Protein AF-A0AA87K430-F1 (afdb_monomer_lite)

Foldseek 3Di:
DDDDDDDDDPVRCVVLVVVCVVVVHDSVVVVVVVVVVVVVVD

pLDDT: mean 89.42, std 7.38, 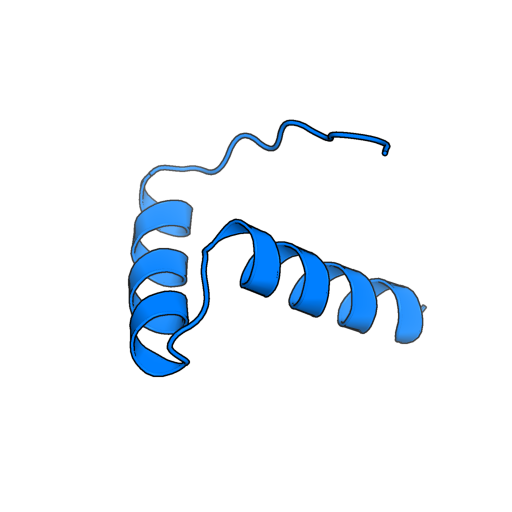range [55.22, 95.88]

Organism: NCBI:txid996306

Radius of gyration: 11.1 Å; chains: 1; bounding box: 21×24×28 Å

Sequence (42 aa):
MTSIHVSLSVEMKKRLGVECQRLGLSMAAYVRLVLAEKLREE

Structure (mmCIF, N/CA/C/O backbone):
data_AF-A0AA87K430-F1
#
_entry.id   AF-A0AA87K430-F1
#
loop_
_atom_site.group_PDB
_atom_site.id
_atom_site.type_symbol
_atom_site.label_atom_id
_atom_site.label_alt_id
_atom_site.label_comp_id
_atom_site.label_asym_id
_atom_site.label_entity_id
_atom_site.label_seq_id
_atom_site.pdbx_PDB_ins_code
_atom_site.Cartn_x
_atom_site.Cartn_y
_atom_site.Cartn_z
_atom_site.occupancy
_atom_site.B_iso_or_equiv
_atom_site.auth_seq_id
_atom_site.auth_comp_id
_atom_site.auth_asym_id
_atom_site.auth_atom_id
_atom_site.pdbx_PDB_model_num
ATOM 1 N N . MET A 1 1 ? -3.273 -19.554 -7.587 1.00 70.50 1 MET A N 1
ATOM 2 C CA . MET A 1 1 ? -3.056 -18.217 -6.990 1.00 70.50 1 MET A CA 1
ATOM 3 C C . MET A 1 1 ? -1.618 -18.146 -6.512 1.00 70.50 1 MET A C 1
ATOM 5 O O . MET A 1 1 ? -1.259 -18.927 -5.643 1.00 70.50 1 MET A O 1
ATOM 9 N N . THR A 1 2 ? -0.800 -17.264 -7.083 1.00 80.38 2 THR A N 1
ATOM 10 C CA . THR A 1 2 ? 0.575 -17.049 -6.610 1.00 80.38 2 THR A CA 1
ATOM 11 C C . THR A 1 2 ? 0.531 -16.107 -5.412 1.00 80.38 2 THR A C 1
ATOM 13 O O . THR A 1 2 ? 0.014 -14.996 -5.521 1.00 80.38 2 THR A O 1
ATOM 16 N N . SER A 1 3 ? 1.016 -16.566 -4.260 1.00 81.81 3 SER A N 1
ATOM 17 C CA . SER A 1 3 ? 1.183 -15.727 -3.074 1.00 81.81 3 SER A CA 1
ATOM 18 C C . SER 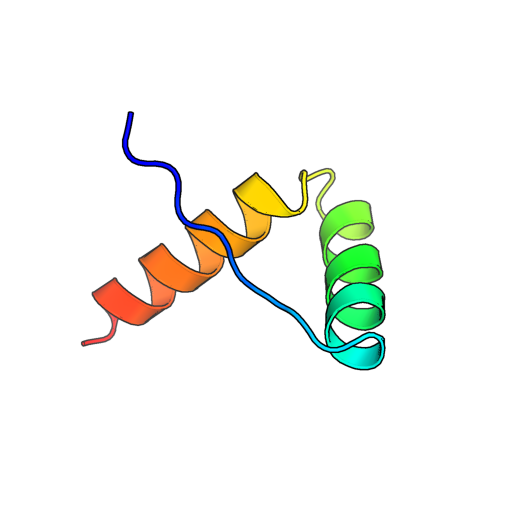A 1 3 ? 2.637 -15.282 -2.993 1.00 81.81 3 SER A C 1
ATOM 20 O O . SER A 1 3 ? 3.538 -16.106 -3.122 1.00 81.81 3 SER A O 1
ATOM 22 N N . ILE A 1 4 ? 2.857 -13.989 -2.783 1.00 83.50 4 ILE A N 1
ATOM 23 C CA . ILE A 1 4 ? 4.178 -13.406 -2.549 1.00 83.50 4 ILE A CA 1
ATOM 24 C C . ILE A 1 4 ? 4.205 -12.821 -1.145 1.00 83.50 4 ILE A C 1
ATOM 26 O O . ILE A 1 4 ? 3.301 -12.087 -0.743 1.00 83.50 4 ILE A O 1
ATOM 30 N N . HIS A 1 5 ? 5.241 -13.169 -0.389 1.00 87.31 5 HIS A N 1
ATOM 31 C CA . HIS A 1 5 ? 5.485 -12.589 0.923 1.00 87.31 5 HIS A CA 1
ATOM 32 C C . HIS A 1 5 ? 6.374 -11.362 0.766 1.00 87.31 5 HIS A C 1
ATOM 34 O O . HIS A 1 5 ? 7.446 -11.437 0.171 1.00 87.31 5 HIS A O 1
ATOM 40 N N . VAL A 1 6 ? 5.919 -10.235 1.311 1.00 84.44 6 VAL A N 1
ATOM 41 C CA . VAL A 1 6 ? 6.646 -8.967 1.270 1.00 84.44 6 VAL A CA 1
ATOM 42 C C . VAL A 1 6 ? 6.886 -8.505 2.698 1.00 84.44 6 VAL A C 1
ATOM 44 O O . VAL A 1 6 ? 5.943 -8.305 3.467 1.00 84.44 6 VAL A O 1
ATOM 47 N N . SER A 1 7 ? 8.156 -8.327 3.045 1.00 88.50 7 SER A N 1
ATOM 48 C CA . SER A 1 7 ? 8.558 -7.745 4.321 1.00 88.50 7 SER A CA 1
ATOM 49 C C . SER A 1 7 ? 8.611 -6.229 4.189 1.00 88.50 7 SER A C 1
ATOM 51 O O . SER A 1 7 ? 9.363 -5.692 3.382 1.00 88.50 7 SER A O 1
ATOM 53 N N . LEU A 1 8 ? 7.809 -5.536 4.995 1.00 87.25 8 LEU A N 1
ATOM 54 C CA . LEU A 1 8 ? 7.788 -4.078 5.068 1.00 87.25 8 LEU A CA 1
ATOM 55 C C . LEU A 1 8 ? 8.416 -3.625 6.382 1.00 87.25 8 LEU A C 1
ATOM 57 O O . LEU A 1 8 ? 8.190 -4.240 7.427 1.00 87.25 8 LEU A O 1
ATOM 61 N N . SER A 1 9 ? 9.156 -2.516 6.346 1.00 94.38 9 SER A N 1
ATOM 62 C CA . SER A 1 9 ? 9.614 -1.871 7.575 1.00 94.38 9 SER A CA 1
ATOM 63 C C . SER A 1 9 ? 8.419 -1.418 8.423 1.00 94.38 9 SER A C 1
ATOM 65 O O . SER A 1 9 ? 7.324 -1.159 7.913 1.00 94.38 9 SER A O 1
ATOM 67 N N . VAL A 1 10 ? 8.626 -1.305 9.737 1.00 95.00 10 VAL A N 1
ATOM 68 C CA . VAL A 1 10 ? 7.576 -0.876 10.677 1.00 95.00 10 VAL A CA 1
ATOM 69 C C . VAL A 1 10 ? 7.030 0.504 10.302 1.00 95.00 10 VAL A C 1
ATOM 71 O O . VAL A 1 10 ?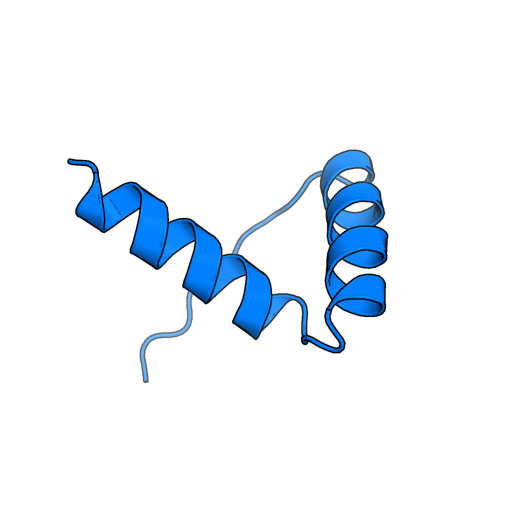 5.819 0.721 10.341 1.00 95.00 10 VAL A O 1
ATOM 74 N N . GLU A 1 11 ? 7.909 1.421 9.897 1.00 95.88 11 GLU A N 1
ATOM 75 C CA . GLU A 1 11 ? 7.526 2.761 9.451 1.00 95.88 11 GLU A CA 1
ATOM 76 C C . GLU A 1 11 ? 6.668 2.712 8.181 1.00 95.88 11 GLU A C 1
ATOM 78 O O . GLU A 1 11 ? 5.584 3.29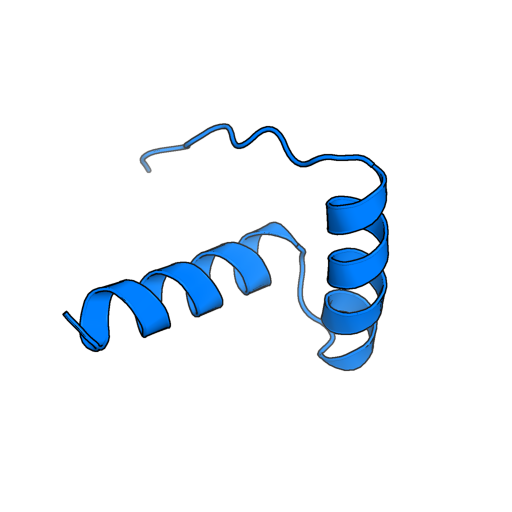9 8.142 1.00 95.88 11 GLU A O 1
ATOM 83 N N . MET A 1 12 ? 7.097 1.944 7.173 1.00 92.00 12 MET A N 1
ATOM 84 C CA . MET A 1 12 ? 6.357 1.798 5.920 1.00 92.00 12 MET A CA 1
ATOM 85 C C . MET A 1 12 ? 4.977 1.183 6.166 1.00 92.00 12 MET A C 1
ATOM 87 O O . MET A 1 12 ? 3.973 1.675 5.653 1.00 92.00 12 MET A O 1
ATOM 91 N N . LYS A 1 13 ? 4.898 0.154 7.020 1.00 92.06 13 LYS A N 1
ATOM 92 C CA . LYS A 1 13 ? 3.632 -0.489 7.392 1.00 92.06 13 LYS A CA 1
ATOM 93 C C . LYS A 1 13 ? 2.670 0.486 8.077 1.00 92.06 13 LYS A C 1
ATOM 95 O O . LYS A 1 13 ? 1.475 0.437 7.795 1.00 92.06 13 LYS A O 1
ATOM 100 N N . LYS A 1 14 ? 3.168 1.382 8.942 1.00 94.62 14 LYS A N 1
ATOM 101 C CA . LYS A 1 14 ? 2.343 2.428 9.574 1.00 94.62 14 LYS A CA 1
ATOM 102 C C . LYS A 1 14 ? 1.807 3.419 8.544 1.00 94.62 14 LYS A C 1
ATOM 104 O O . LYS A 1 14 ? 0.603 3.655 8.524 1.00 94.62 14 LYS A O 1
ATOM 109 N N . ARG A 1 15 ? 2.674 3.954 7.677 1.00 93.56 15 ARG A N 1
ATOM 110 C CA . ARG A 1 15 ? 2.274 4.915 6.633 1.00 93.56 15 ARG A CA 1
ATOM 111 C C . ARG A 1 15 ? 1.227 4.315 5.697 1.00 93.56 15 ARG A C 1
ATOM 113 O O . ARG A 1 15 ? 0.170 4.904 5.505 1.00 93.56 15 ARG A O 1
ATOM 120 N N . LEU A 1 16 ? 1.480 3.104 5.201 1.00 92.19 16 LEU A N 1
ATOM 121 C CA . LEU A 1 16 ? 0.534 2.384 4.351 1.00 92.19 16 LEU A CA 1
ATOM 122 C C . LEU A 1 16 ? -0.772 2.064 5.082 1.00 92.19 16 LEU A C 1
ATOM 124 O O . LEU A 1 16 ? -1.830 2.097 4.468 1.00 92.19 16 LEU A O 1
ATOM 128 N N . GLY A 1 17 ? -0.721 1.780 6.386 1.00 93.75 17 GLY A N 1
ATOM 129 C CA . GLY A 1 17 ? -1.910 1.497 7.189 1.00 93.75 17 GLY A CA 1
ATOM 130 C C . GLY A 1 17 ? -2.891 2.669 7.230 1.00 93.75 17 GLY A C 1
ATOM 131 O O . GLY A 1 17 ? -4.092 2.453 7.087 1.00 93.75 17 GLY A O 1
ATOM 132 N N . VAL A 1 18 ? -2.382 3.898 7.360 1.00 95.12 18 VAL A N 1
ATOM 133 C CA . VAL A 1 18 ? -3.200 5.123 7.328 1.00 95.12 18 VAL A CA 1
ATOM 134 C C . VAL A 1 18 ? -3.851 5.307 5.956 1.00 95.12 18 VAL A C 1
ATOM 136 O O . VAL A 1 18 ? -5.054 5.543 5.870 1.00 95.12 18 VAL A O 1
ATOM 139 N N . GLU A 1 19 ? -3.083 5.123 4.881 1.00 93.25 19 GLU A N 1
ATOM 140 C CA . GLU A 1 19 ? -3.596 5.218 3.507 1.00 93.25 19 GLU A CA 1
ATOM 141 C C . GLU A 1 19 ? -4.657 4.149 3.207 1.00 93.25 19 GLU A C 1
ATOM 143 O O . GLU A 1 19 ? -5.719 4.451 2.664 1.00 93.25 19 GLU A O 1
ATOM 148 N N . CYS A 1 20 ? -4.418 2.909 3.640 1.00 94.94 20 CYS A N 1
ATOM 149 C CA . CYS A 1 20 ? -5.370 1.807 3.505 1.00 94.94 20 CYS A CA 1
ATOM 150 C C . CYS A 1 20 ? -6.689 2.104 4.228 1.00 94.94 20 CYS A C 1
ATOM 152 O O . CYS A 1 20 ? -7.756 1.884 3.657 1.00 94.94 20 CYS A O 1
ATOM 154 N N . GLN A 1 21 ? -6.630 2.636 5.457 1.00 94.00 21 GLN A N 1
ATOM 155 C CA . GLN A 1 21 ? -7.827 3.035 6.204 1.00 94.00 21 GLN A CA 1
ATOM 156 C C . GLN A 1 21 ? -8.597 4.147 5.493 1.00 94.00 21 GLN A C 1
ATOM 158 O O . GLN A 1 21 ? -9.817 4.055 5.377 1.00 94.00 21 GLN A O 1
ATOM 163 N N . ARG A 1 22 ? -7.894 5.161 4.974 1.00 95.19 22 ARG A N 1
ATOM 164 C CA . ARG A 1 22 ? -8.510 6.277 4.244 1.00 95.19 22 ARG A CA 1
ATOM 165 C C . ARG A 1 22 ? -9.267 5.812 2.999 1.00 95.19 22 ARG A C 1
ATOM 167 O O . ARG A 1 22 ? -10.315 6.362 2.683 1.00 95.19 22 ARG A O 1
ATOM 174 N N . LEU A 1 23 ? -8.73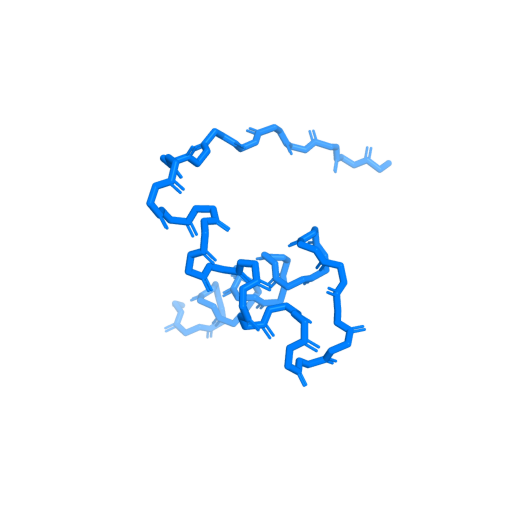8 4.806 2.307 1.00 93.88 23 LEU A N 1
ATOM 175 C CA . LEU A 1 23 ? -9.315 4.263 1.075 1.00 93.88 23 LEU A CA 1
ATOM 176 C C . LEU A 1 23 ? -10.296 3.104 1.315 1.00 93.88 23 LEU A C 1
ATOM 178 O O . LEU A 1 23 ? -10.893 2.611 0.361 1.00 93.88 23 LEU A O 1
ATOM 182 N N . GLY A 1 24 ? -10.451 2.637 2.559 1.00 95.50 24 GLY A N 1
ATOM 183 C CA . GLY A 1 24 ? -11.267 1.461 2.876 1.00 95.50 24 GLY A CA 1
ATOM 184 C C . GLY A 1 24 ? -10.729 0.157 2.272 1.00 95.50 24 GLY A C 1
ATOM 185 O O . GLY A 1 24 ? -11.493 -0.776 2.028 1.00 95.50 24 GLY A O 1
ATOM 186 N N . LEU A 1 25 ? -9.422 0.083 2.005 1.00 94.88 25 LEU A N 1
ATOM 187 C CA . LEU A 1 25 ? -8.777 -1.064 1.368 1.00 94.88 25 LEU A CA 1
ATOM 188 C C . LEU A 1 25 ? -8.004 -1.912 2.376 1.00 94.88 25 LEU A C 1
ATOM 190 O O . LEU A 1 25 ? -7.425 -1.420 3.343 1.00 94.88 25 LEU A O 1
ATOM 194 N N . SER A 1 26 ? -7.923 -3.215 2.102 1.00 93.50 26 SER A N 1
ATOM 195 C CA . SER A 1 26 ? -6.948 -4.064 2.786 1.00 93.50 26 SER A CA 1
ATOM 196 C C . SER A 1 26 ? -5.530 -3.735 2.311 1.00 93.50 26 SER A C 1
ATOM 198 O O . SER A 1 26 ? -5.318 -3.394 1.146 1.00 93.50 26 SER A O 1
ATOM 200 N N . MET A 1 27 ? -4.541 -3.930 3.186 1.00 91.19 27 MET A N 1
ATOM 201 C CA . MET A 1 27 ? -3.123 -3.741 2.853 1.00 91.19 27 MET A CA 1
ATOM 202 C C . MET A 1 27 ? -2.709 -4.527 1.602 1.00 91.19 27 MET A C 1
ATOM 204 O O . MET A 1 27 ? -2.007 -4.010 0.741 1.00 91.19 27 MET A O 1
ATOM 208 N N . ALA A 1 28 ? -3.180 -5.770 1.467 1.00 90.88 28 ALA A N 1
ATOM 209 C CA . ALA A 1 28 ? -2.874 -6.603 0.309 1.00 90.88 28 ALA A CA 1
ATOM 210 C C . ALA A 1 28 ? -3.480 -6.044 -0.989 1.00 90.88 28 ALA A C 1
ATOM 212 O O . ALA A 1 28 ? -2.823 -6.075 -2.027 1.00 90.88 28 ALA A O 1
ATOM 213 N N . ALA A 1 29 ? -4.712 -5.527 -0.942 1.00 92.44 29 ALA A N 1
ATOM 214 C CA . ALA A 1 29 ? -5.348 -4.904 -2.101 1.00 92.44 29 ALA A CA 1
ATOM 215 C C . ALA A 1 29 ? -4.618 -3.620 -2.511 1.00 92.44 29 ALA A C 1
ATOM 217 O O . ALA A 1 29 ? -4.309 -3.445 -3.686 1.00 92.44 29 ALA A O 1
ATOM 218 N N . TYR A 1 30 ? -4.273 -2.777 -1.536 1.00 92.38 30 TYR A N 1
ATOM 219 C CA . TYR A 1 30 ? -3.534 -1.542 -1.778 1.00 92.38 30 TYR A CA 1
ATOM 220 C C . TYR A 1 30 ? -2.159 -1.809 -2.403 1.00 92.38 30 TYR A C 1
ATOM 222 O O . TYR A 1 30 ? -1.832 -1.247 -3.443 1.00 92.38 30 TYR A O 1
ATOM 230 N N . VAL A 1 31 ? -1.375 -2.730 -1.830 1.00 90.25 31 VAL A N 1
ATOM 231 C CA . VAL A 1 31 ? -0.050 -3.085 -2.368 1.00 90.25 31 VAL A CA 1
ATOM 232 C C . VAL A 1 31 ? -0.152 -3.633 -3.793 1.00 90.25 31 VAL A C 1
ATOM 234 O O . VAL A 1 31 ? 0.667 -3.281 -4.637 1.00 90.25 31 VAL A O 1
ATOM 237 N N . ARG A 1 32 ? -1.167 -4.454 -4.094 1.00 90.75 32 ARG A N 1
ATOM 238 C CA . ARG A 1 32 ? -1.394 -4.956 -5.460 1.00 90.75 32 ARG A CA 1
ATOM 239 C C . ARG A 1 32 ? -1.698 -3.835 -6.450 1.00 90.75 32 ARG A C 1
ATOM 241 O O . ARG A 1 32 ? -1.171 -3.882 -7.554 1.00 90.75 32 ARG A O 1
ATOM 248 N N . LEU A 1 33 ? -2.518 -2.855 -6.064 1.00 90.81 33 LEU A N 1
ATOM 249 C CA . LEU A 1 33 ? -2.844 -1.708 -6.917 1.00 90.81 33 LEU A CA 1
ATOM 250 C C . LEU A 1 33 ? -1.598 -0.879 -7.224 1.00 90.81 33 LEU A C 1
ATOM 252 O O . LEU A 1 33 ? -1.296 -0.658 -8.389 1.00 90.81 33 LEU A O 1
ATOM 256 N N . VAL A 1 34 ? -0.828 -0.520 -6.195 1.00 89.06 34 VAL A N 1
ATOM 257 C CA . VAL A 1 34 ? 0.396 0.278 -6.364 1.00 89.06 34 VAL A CA 1
ATOM 258 C C . VAL A 1 34 ? 1.422 -0.440 -7.243 1.00 89.06 34 VAL A C 1
ATOM 260 O O . VAL A 1 34 ? 2.037 0.181 -8.106 1.00 89.06 34 VAL A O 1
ATOM 263 N N . LEU A 1 35 ? 1.604 -1.751 -7.055 1.00 88.75 35 LEU A N 1
ATOM 264 C CA . LEU A 1 35 ? 2.499 -2.539 -7.907 1.00 88.75 35 LEU A CA 1
ATOM 265 C C . LEU A 1 35 ? 2.003 -2.594 -9.356 1.00 88.75 35 LEU A C 1
ATOM 267 O O . LEU A 1 35 ? 2.807 -2.460 -10.272 1.00 88.75 35 LEU A O 1
ATOM 271 N N . ALA A 1 36 ? 0.697 -2.769 -9.570 1.00 89.94 36 ALA A N 1
ATOM 272 C CA . ALA A 1 36 ? 0.114 -2.786 -10.909 1.00 89.94 36 ALA A CA 1
ATOM 273 C C . ALA A 1 36 ? 0.251 -1.431 -11.621 1.00 89.94 36 ALA A C 1
ATOM 275 O O . ALA A 1 36 ? 0.520 -1.406 -12.819 1.00 89.94 36 ALA A O 1
ATOM 276 N N . GLU A 1 37 ? 0.100 -0.318 -10.898 1.00 91.44 37 GLU A N 1
ATOM 277 C CA . GLU A 1 37 ? 0.337 1.022 -11.443 1.00 91.44 37 GLU A CA 1
ATOM 278 C C . GLU A 1 37 ? 1.803 1.214 -11.829 1.00 91.44 37 GLU A C 1
ATOM 280 O O . GLU A 1 37 ? 2.081 1.638 -12.946 1.00 91.44 37 GLU A O 1
ATOM 285 N N . LY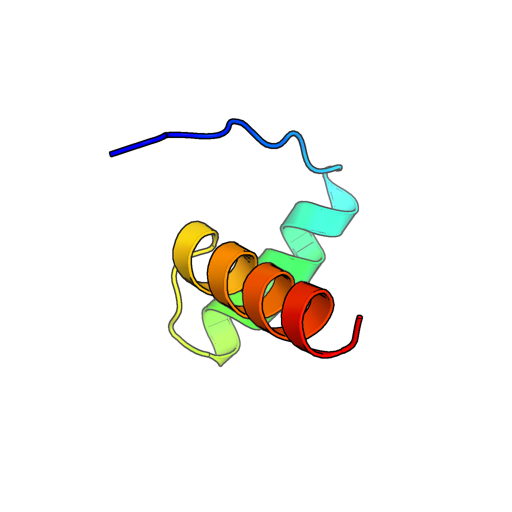S A 1 38 ? 2.744 0.829 -10.957 1.00 89.19 38 LYS A N 1
ATOM 286 C CA . LYS A 1 38 ? 4.180 0.970 -11.234 1.00 89.19 38 LYS A CA 1
ATOM 287 C C . LYS A 1 38 ? 4.642 0.145 -12.430 1.00 89.19 38 LYS A C 1
ATOM 289 O O . LYS A 1 38 ? 5.346 0.674 -13.277 1.00 89.19 38 LYS A O 1
ATOM 294 N N . LEU A 1 39 ? 4.183 -1.101 -12.537 1.00 89.50 39 LEU A N 1
ATOM 295 C CA . LEU A 1 39 ? 4.505 -1.977 -13.668 1.00 89.50 39 LEU A CA 1
ATOM 296 C C . LEU A 1 39 ? 3.879 -1.524 -14.995 1.00 89.50 39 LEU A C 1
ATOM 298 O O . LEU A 1 39 ? 4.279 -2.014 -16.041 1.00 89.50 39 LEU A O 1
ATOM 302 N N . ARG A 1 40 ? 2.862 -0.654 -14.968 1.00 86.56 40 ARG A N 1
ATOM 303 C CA . ARG A 1 40 ? 2.244 -0.088 -16.177 1.00 86.56 40 ARG A CA 1
ATOM 304 C C . ARG A 1 40 ? 2.974 1.164 -16.676 1.00 86.56 40 ARG A C 1
ATOM 306 O O . ARG A 1 40 ? 2.794 1.541 -17.829 1.00 86.56 40 ARG A O 1
ATOM 313 N N . GLU A 1 41 ? 3.716 1.834 -15.797 1.00 79.75 41 GLU A N 1
ATOM 314 C CA . GLU A 1 41 ? 4.536 3.006 -16.131 1.00 79.75 41 GLU A CA 1
ATOM 315 C C . GLU A 1 41 ? 5.896 2.625 -16.754 1.00 79.75 41 GLU A C 1
ATOM 317 O O . GLU A 1 41 ? 6.575 3.509 -17.275 1.00 79.75 41 GLU A O 1
ATOM 322 N N . GLU A 1 42 ? 6.274 1.340 -16.722 1.00 55.22 42 GLU A N 1
ATOM 323 C CA . GLU A 1 42 ? 7.452 0.748 -17.387 1.00 55.22 42 GLU A CA 1
ATOM 324 C C . GLU A 1 42 ? 7.096 0.112 -18.741 1.00 55.22 42 GLU A C 1
ATOM 326 O O . GLU A 1 42 ? 7.903 0.272 -19.686 1.00 55.22 42 GLU A O 1
#

Secondary structure (DSSP, 8-state):
---------HHHHHHHHHHHHHHT--HHHHHHHHHHHHHH--